Protein AF-A0A0P9D8R0-F1 (afdb_monomer_lite)

Radius of gyration: 23.1 Å; chains: 1; bounding box: 53×36×69 Å

Structure (mmCIF, N/CA/C/O backbone):
data_AF-A0A0P9D8R0-F1
#
_entry.id   AF-A0A0P9D8R0-F1
#
loop_
_atom_site.group_PDB
_atom_site.id
_atom_site.type_symbol
_atom_site.label_atom_id
_atom_site.label_alt_id
_atom_site.label_comp_id
_atom_site.label_asym_id
_atom_site.label_entity_id
_atom_site.label_seq_id
_atom_site.pdbx_PDB_ins_code
_atom_site.Cartn_x
_atom_site.Cartn_y
_atom_site.Cartn_z
_atom_site.occupancy
_atom_site.B_iso_or_equiv
_atom_site.auth_seq_id
_atom_site.auth_comp_id
_atom_site.auth_asym_id
_atom_site.auth_atom_id
_atom_site.pdbx_PDB_model_num
ATOM 1 N N . MET A 1 1 ? 21.277 -17.606 -34.662 1.00 85.81 1 MET A N 1
ATOM 2 C CA . MET A 1 1 ? 21.005 -16.362 -33.917 1.00 85.81 1 MET A CA 1
ATOM 3 C C . MET A 1 1 ? 20.468 -16.759 -32.558 1.00 85.81 1 MET A C 1
ATOM 5 O O . MET A 1 1 ? 19.688 -17.703 -32.499 1.00 85.81 1 MET A O 1
ATOM 9 N N . PHE A 1 2 ? 20.898 -16.094 -31.496 1.00 91.69 2 PHE A N 1
ATOM 10 C CA . PHE A 1 2 ? 20.316 -16.257 -30.164 1.00 91.69 2 PHE A CA 1
ATOM 11 C C . PHE A 1 2 ? 20.206 -14.892 -29.485 1.00 91.69 2 PHE A C 1
ATOM 13 O O . PHE A 1 2 ? 20.829 -13.930 -29.929 1.00 91.69 2 PHE A O 1
ATOM 20 N N . THR A 1 3 ? 19.417 -14.801 -28.418 1.00 94.88 3 THR A N 1
ATOM 21 C CA . THR A 1 3 ? 19.195 -13.548 -27.693 1.00 94.88 3 THR A CA 1
ATOM 22 C C . THR A 1 3 ? 19.593 -13.720 -26.236 1.00 94.88 3 THR A C 1
ATOM 24 O O . THR A 1 3 ? 19.081 -14.603 -25.552 1.00 94.88 3 THR A O 1
ATOM 27 N N . GLY A 1 4 ? 20.497 -12.871 -25.756 1.00 95.62 4 GLY A N 1
ATOM 28 C CA . GLY A 1 4 ? 20.753 -12.704 -24.332 1.00 95.62 4 GLY A CA 1
ATOM 29 C C . GLY A 1 4 ? 19.658 -11.844 -23.708 1.00 95.62 4 GLY A C 1
ATOM 30 O O . GLY A 1 4 ? 19.311 -10.797 -24.257 1.00 95.62 4 GLY A O 1
ATOM 31 N N . VAL A 1 5 ? 19.122 -12.276 -22.567 1.00 97.19 5 VAL A N 1
ATOM 32 C CA . VAL A 1 5 ? 18.144 -11.514 -21.784 1.00 97.19 5 VAL A CA 1
ATOM 33 C C . VAL A 1 5 ? 18.762 -11.178 -20.437 1.00 97.19 5 VAL A C 1
ATOM 35 O O . VAL A 1 5 ? 19.200 -12.071 -19.715 1.00 97.19 5 VAL A O 1
ATOM 38 N N . THR A 1 6 ? 18.789 -9.894 -20.094 1.00 97.50 6 THR A N 1
ATOM 39 C CA . THR A 1 6 ? 19.232 -9.422 -18.777 1.00 97.50 6 THR A CA 1
ATOM 40 C C . THR A 1 6 ? 18.077 -8.734 -18.072 1.00 97.50 6 THR A C 1
ATOM 42 O O . THR A 1 6 ? 17.461 -7.824 -18.626 1.00 97.50 6 THR A O 1
ATOM 45 N N . VAL A 1 7 ? 17.810 -9.148 -16.835 1.00 96.00 7 VAL A N 1
ATOM 46 C CA . VAL A 1 7 ? 16.805 -8.538 -15.961 1.00 96.00 7 VAL A CA 1
ATOM 47 C C . VAL A 1 7 ? 17.521 -7.856 -14.800 1.00 96.00 7 VAL A C 1
ATOM 49 O O . VAL A 1 7 ? 18.305 -8.487 -14.094 1.00 96.00 7 VAL A O 1
ATOM 52 N N . ARG A 1 8 ? 17.252 -6.566 -14.612 1.00 92.62 8 ARG A N 1
ATOM 53 C CA . ARG A 1 8 ? 17.638 -5.766 -13.441 1.00 92.62 8 ARG A CA 1
ATOM 54 C C . ARG A 1 8 ? 16.377 -5.220 -12.769 1.00 92.62 8 ARG A C 1
ATOM 56 O O . ARG A 1 8 ? 15.284 -5.352 -13.316 1.00 92.62 8 ARG A O 1
ATOM 63 N N . ASP A 1 9 ? 16.530 -4.565 -11.621 1.00 85.50 9 ASP A N 1
ATOM 64 C CA . ASP A 1 9 ? 15.403 -4.018 -10.845 1.00 85.50 9 ASP A CA 1
ATOM 65 C C . ASP A 1 9 ? 14.491 -3.085 -11.660 1.00 85.50 9 ASP A C 1
ATOM 67 O O . ASP A 1 9 ? 13.267 -3.094 -11.491 1.00 85.50 9 ASP A O 1
ATOM 71 N N . ASP A 1 10 ? 15.076 -2.291 -12.561 1.00 89.94 10 ASP A N 1
ATOM 72 C CA . ASP A 1 10 ? 14.362 -1.306 -13.370 1.00 89.94 10 ASP A CA 1
ATOM 73 C C . ASP A 1 10 ? 14.520 -1.497 -14.882 1.00 89.94 10 ASP A C 1
ATOM 75 O O . ASP A 1 10 ? 13.930 -0.730 -15.632 1.00 89.94 10 ASP A O 1
ATOM 79 N N . THR A 1 11 ? 15.285 -2.483 -15.357 1.00 94.69 11 THR A N 1
ATOM 80 C CA . THR A 1 11 ? 15.613 -2.594 -16.785 1.00 94.69 11 THR A CA 1
ATOM 81 C C . THR A 1 11 ? 15.544 -4.038 -17.269 1.00 94.69 11 THR A C 1
ATOM 83 O O . THR A 1 11 ? 16.114 -4.939 -16.656 1.00 94.69 11 THR A O 1
ATOM 86 N N . LEU A 1 12 ? 14.872 -4.242 -18.401 1.00 96.75 12 LEU A N 1
ATOM 87 C CA . LEU A 1 12 ? 14.878 -5.481 -19.173 1.00 96.75 12 LEU A CA 1
ATOM 88 C C . LEU A 1 12 ? 15.620 -5.225 -20.485 1.00 96.75 12 LEU A C 1
ATOM 90 O O . LEU A 1 12 ? 15.176 -4.400 -21.282 1.00 96.75 12 LEU A O 1
ATOM 94 N N . SER A 1 13 ? 16.726 -5.928 -20.708 1.00 97.38 13 SER A N 1
ATOM 95 C CA . SER A 1 13 ? 17.566 -5.765 -21.897 1.00 97.38 13 SER A CA 1
ATOM 96 C C . SER A 1 13 ? 17.613 -7.043 -22.726 1.00 97.38 13 SER A C 1
ATOM 98 O O . SER A 1 13 ? 17.716 -8.142 -22.179 1.00 97.38 13 SER A O 1
ATOM 100 N N . PHE A 1 14 ? 17.591 -6.874 -24.044 1.00 97.56 14 PHE A N 1
ATOM 101 C CA . PHE A 1 14 ? 17.731 -7.916 -25.051 1.00 97.56 14 PHE A CA 1
ATOM 102 C C . PHE A 1 14 ? 18.950 -7.604 -25.912 1.00 97.56 14 PHE A C 1
ATOM 104 O O . PHE A 1 14 ? 19.071 -6.498 -26.431 1.00 97.56 14 PHE A O 1
ATOM 111 N N . GLN A 1 15 ? 19.836 -8.577 -26.078 1.00 97.25 15 GLN A N 1
ATOM 112 C CA . GLN A 1 15 ? 20.987 -8.493 -26.974 1.00 97.25 15 GLN A CA 1
ATOM 113 C C . GLN A 1 15 ? 20.891 -9.638 -27.977 1.00 97.25 15 GLN A C 1
ATOM 115 O O . GLN A 1 15 ? 20.945 -10.801 -27.583 1.00 97.25 15 GLN A O 1
ATOM 120 N N . ALA A 1 16 ? 20.685 -9.335 -29.256 1.00 96.06 16 ALA A N 1
ATOM 121 C CA . ALA A 1 16 ? 20.614 -10.328 -30.320 1.00 96.06 16 ALA A CA 1
ATOM 122 C C . ALA A 1 16 ? 22.016 -10.595 -30.869 1.00 96.06 16 ALA A C 1
ATOM 124 O O . ALA A 1 16 ? 22.722 -9.666 -31.249 1.00 96.06 16 ALA A O 1
ATOM 125 N N . TYR A 1 17 ? 22.404 -11.863 -30.944 1.00 95.38 17 TYR A N 1
ATOM 126 C CA . TYR A 1 17 ? 23.704 -12.303 -31.432 1.00 95.38 17 TYR A CA 1
ATOM 127 C C . TYR A 1 17 ? 23.548 -13.151 -32.687 1.00 95.38 17 TYR A C 1
ATOM 129 O O . TYR A 1 17 ? 22.686 -14.037 -32.764 1.00 95.38 17 TYR A O 1
ATOM 137 N N . THR A 1 18 ? 24.422 -12.927 -33.661 1.00 92.94 18 THR A N 1
ATOM 138 C CA . THR A 1 18 ? 24.552 -13.793 -34.837 1.00 92.94 18 THR A CA 1
ATOM 139 C C . THR A 1 18 ? 25.845 -14.588 -34.752 1.00 92.94 18 THR A C 1
ATOM 141 O O . THR A 1 18 ? 26.819 -14.147 -34.150 1.00 92.94 18 THR A O 1
ATOM 144 N N . THR A 1 19 ? 25.838 -15.789 -35.327 1.00 87.81 19 THR A N 1
ATOM 145 C CA . THR A 1 19 ? 27.033 -16.628 -35.420 1.00 87.81 19 THR A CA 1
ATOM 146 C C . THR A 1 19 ? 27.408 -16.717 -36.887 1.00 87.81 19 THR A C 1
ATOM 148 O O . THR A 1 19 ? 26.581 -17.105 -37.715 1.00 87.81 19 THR A O 1
ATOM 151 N N . THR A 1 20 ? 28.631 -16.322 -37.218 1.00 80.19 20 THR A N 1
ATOM 152 C CA . THR A 1 20 ? 29.147 -16.425 -38.583 1.00 80.19 20 THR A CA 1
ATOM 153 C C . THR A 1 20 ? 29.429 -17.887 -38.931 1.00 80.19 20 THR A C 1
ATOM 155 O O . THR A 1 20 ? 29.615 -18.734 -38.057 1.00 80.19 20 THR A O 1
ATOM 158 N N . LYS A 1 21 ? 29.521 -18.202 -40.230 1.00 77.69 21 LYS A N 1
ATOM 159 C CA . LYS A 1 21 ? 29.873 -19.551 -40.716 1.00 77.69 21 LYS A CA 1
ATOM 160 C C . LYS A 1 21 ? 31.223 -20.056 -40.164 1.00 77.69 21 LYS A C 1
ATOM 162 O O . LYS A 1 21 ? 31.424 -21.261 -40.092 1.00 77.69 21 LYS A O 1
ATOM 167 N N . GLY A 1 22 ? 32.119 -19.147 -39.764 1.00 79.88 22 GLY A N 1
ATOM 168 C CA . GLY A 1 22 ? 33.411 -19.445 -39.133 1.00 79.88 22 GLY A CA 1
ATOM 169 C C . GLY A 1 22 ? 33.367 -19.629 -37.610 1.00 79.88 22 GLY A C 1
ATOM 170 O O . GLY A 1 22 ? 34.417 -19.795 -37.001 1.00 79.88 22 GLY A O 1
ATOM 171 N N . GLY A 1 23 ? 32.184 -19.584 -36.985 1.00 81.31 23 GLY A N 1
ATOM 172 C CA . GLY A 1 23 ? 31.998 -19.833 -35.550 1.00 81.31 23 GLY A CA 1
ATOM 173 C C . GLY A 1 23 ? 32.126 -18.605 -34.641 1.00 81.31 23 GLY A C 1
ATOM 174 O O . GLY A 1 23 ? 31.848 -18.719 -33.449 1.00 81.31 23 GLY A O 1
ATOM 175 N N . SER A 1 24 ? 32.485 -17.428 -35.172 1.00 84.56 24 SER A N 1
ATOM 176 C CA . SER A 1 24 ? 32.484 -16.184 -34.384 1.00 84.56 24 SER A CA 1
ATOM 177 C C . SER A 1 24 ? 31.054 -15.793 -34.024 1.00 84.56 24 SER A C 1
ATOM 179 O O . SER A 1 24 ? 30.173 -15.824 -34.885 1.00 84.56 24 SER A O 1
ATOM 181 N N . THR A 1 25 ? 30.833 -15.423 -32.765 1.00 90.19 25 THR A N 1
ATOM 182 C CA . THR A 1 25 ? 29.555 -14.900 -32.279 1.00 90.19 25 THR A CA 1
ATOM 183 C C . THR A 1 25 ? 29.688 -13.410 -32.016 1.00 90.19 25 THR A C 1
ATOM 185 O O . THR A 1 25 ? 30.509 -12.998 -31.200 1.00 90.19 25 THR A O 1
ATOM 188 N N . GLU A 1 26 ? 28.856 -12.612 -32.678 1.00 91.94 26 GLU A N 1
ATOM 189 C CA . GLU A 1 26 ? 28.910 -11.151 -32.634 1.00 91.94 26 GLU A CA 1
ATOM 190 C C . GLU A 1 26 ? 27.552 -10.573 -32.241 1.00 91.94 26 GLU A C 1
ATOM 192 O O . GLU A 1 26 ? 26.496 -11.111 -32.599 1.00 91.94 26 GLU A O 1
ATOM 197 N N . LEU A 1 27 ? 27.583 -9.476 -31.480 1.00 94.19 27 LEU A N 1
ATOM 198 C CA . LEU A 1 27 ? 26.388 -8.704 -31.157 1.00 94.19 27 LEU A CA 1
ATOM 199 C C . LEU A 1 27 ? 25.870 -8.052 -32.441 1.00 94.19 27 LEU A C 1
ATOM 201 O O . LEU A 1 27 ? 26.592 -7.312 -33.099 1.00 94.19 27 LEU A O 1
ATOM 205 N N . TYR A 1 28 ? 24.618 -8.331 -32.771 1.00 94.12 28 TYR A N 1
ATOM 206 C CA . TYR A 1 28 ? 23.944 -7.810 -33.952 1.00 94.12 28 TYR A CA 1
ATOM 207 C C . TYR A 1 28 ? 23.072 -6.596 -33.620 1.00 94.12 28 TYR A C 1
ATOM 209 O O . TYR A 1 28 ? 23.128 -5.593 -34.321 1.00 94.12 28 TYR A O 1
ATOM 217 N N . ASP A 1 29 ? 22.285 -6.680 -32.547 1.00 96.50 29 ASP A N 1
ATOM 218 C CA . ASP A 1 29 ? 21.373 -5.613 -32.130 1.00 96.50 29 ASP A CA 1
ATOM 219 C C . ASP A 1 29 ? 21.147 -5.654 -30.613 1.00 96.50 29 ASP A C 1
ATOM 221 O O . ASP A 1 29 ? 21.342 -6.693 -29.969 1.00 96.50 29 ASP A O 1
ATOM 225 N N . ALA A 1 30 ? 20.731 -4.532 -30.032 1.00 96.62 30 ALA A N 1
ATOM 226 C CA . ALA A 1 30 ? 20.397 -4.432 -28.623 1.00 96.62 30 ALA A CA 1
ATOM 227 C C . ALA A 1 30 ? 19.204 -3.502 -28.382 1.00 96.62 30 ALA A C 1
ATOM 229 O O . ALA A 1 30 ? 19.141 -2.380 -28.878 1.00 96.62 30 ALA A O 1
ATOM 230 N N . TYR A 1 31 ? 18.290 -3.947 -27.525 1.00 97.25 31 TYR A N 1
ATOM 231 C CA . TYR A 1 31 ? 17.122 -3.185 -27.102 1.00 97.25 31 TYR A CA 1
ATOM 232 C C . TYR A 1 31 ? 16.966 -3.250 -25.584 1.00 97.25 31 TYR A C 1
ATOM 234 O O . TYR A 1 31 ? 17.341 -4.236 -24.951 1.00 97.25 31 TYR A O 1
ATOM 242 N N . SER A 1 32 ? 16.428 -2.198 -24.970 1.00 96.69 32 SER A N 1
ATOM 243 C CA . SER A 1 32 ? 16.167 -2.169 -23.528 1.00 96.69 32 SER A CA 1
ATOM 244 C C . SER A 1 32 ? 14.877 -1.426 -23.202 1.00 96.69 32 SER A C 1
ATOM 246 O O . SER A 1 32 ? 14.582 -0.389 -23.792 1.00 96.69 32 SER A O 1
ATOM 248 N N . ILE A 1 33 ? 14.142 -1.933 -22.214 1.00 96.25 33 ILE A N 1
ATOM 249 C CA . ILE A 1 33 ? 12.971 -1.287 -21.618 1.00 96.25 33 ILE A CA 1
ATOM 250 C C . ILE A 1 33 ? 13.331 -0.902 -20.190 1.00 96.25 33 ILE A C 1
ATOM 252 O O . ILE A 1 33 ? 13.731 -1.764 -19.407 1.00 96.25 33 ILE A O 1
ATOM 256 N N . LYS A 1 34 ? 13.139 0.373 -19.839 1.00 92.88 34 LYS A N 1
ATOM 257 C CA . LYS A 1 34 ? 13.324 0.876 -18.477 1.00 92.88 34 LYS A CA 1
ATOM 258 C C . LYS A 1 34 ? 11.980 1.152 -17.808 1.00 92.88 34 LYS A C 1
ATOM 260 O O . LYS A 1 34 ? 11.134 1.862 -18.346 1.00 92.88 34 LYS A O 1
ATOM 265 N N . LYS A 1 35 ? 11.791 0.620 -16.607 1.00 89.12 35 LYS A N 1
ATOM 266 C CA . LYS A 1 35 ? 10.666 0.902 -15.725 1.00 89.12 35 LYS A CA 1
ATOM 267 C C . LYS A 1 35 ? 10.822 2.306 -15.148 1.00 89.12 35 LYS A C 1
ATOM 269 O O . LYS A 1 35 ? 11.773 2.592 -14.431 1.00 89.12 35 LYS A O 1
ATOM 274 N N . THR A 1 36 ? 9.858 3.171 -15.440 1.00 88.00 36 THR A N 1
ATOM 275 C CA . THR A 1 36 ? 9.844 4.570 -14.980 1.00 88.00 36 THR A CA 1
ATOM 276 C C . THR A 1 36 ? 8.866 4.821 -13.833 1.00 88.00 36 THR A C 1
ATOM 278 O O . THR A 1 36 ? 8.901 5.880 -13.215 1.00 88.00 36 THR A O 1
ATOM 281 N N . ALA A 1 37 ? 7.999 3.852 -13.520 1.00 87.69 37 ALA A N 1
ATOM 282 C CA . ALA A 1 37 ? 7.044 3.971 -12.425 1.00 87.69 37 ALA A CA 1
ATOM 283 C C . ALA A 1 37 ? 7.765 4.025 -11.069 1.00 87.69 37 ALA A C 1
ATOM 285 O O . ALA A 1 37 ? 8.517 3.110 -10.722 1.00 87.69 37 ALA A O 1
ATOM 286 N N . ALA A 1 38 ? 7.486 5.068 -10.289 1.00 89.88 38 ALA A N 1
ATOM 287 C CA . ALA A 1 38 ? 8.008 5.238 -8.940 1.00 89.88 38 ALA A CA 1
ATOM 288 C C . ALA A 1 38 ? 7.071 4.615 -7.893 1.00 89.88 38 ALA A C 1
ATOM 290 O O . ALA A 1 38 ? 5.847 4.636 -8.025 1.00 89.88 38 ALA A O 1
ATOM 291 N N . LYS A 1 39 ? 7.656 4.058 -6.829 1.00 92.00 39 LYS A N 1
ATOM 292 C CA . LYS A 1 39 ? 6.907 3.546 -5.674 1.00 92.00 39 LYS A CA 1
ATOM 293 C C . LYS A 1 39 ? 6.218 4.721 -4.958 1.00 92.00 39 LYS A C 1
ATOM 295 O O . LYS A 1 39 ? 6.868 5.751 -4.782 1.00 92.00 39 LYS A O 1
ATOM 300 N N . PRO A 1 40 ? 4.954 4.594 -4.512 1.00 96.94 40 PRO A N 1
ATOM 301 C CA . PRO A 1 40 ? 4.337 5.633 -3.696 1.00 96.94 40 PRO A CA 1
ATOM 302 C C . PRO A 1 40 ? 5.015 5.710 -2.325 1.00 96.94 40 PRO A C 1
ATOM 304 O O . PRO A 1 40 ? 5.517 4.708 -1.800 1.00 96.94 40 PRO A O 1
ATOM 307 N N . ASN A 1 41 ? 4.992 6.897 -1.725 1.00 98.19 41 ASN A N 1
ATOM 308 C CA . ASN A 1 41 ? 5.416 7.077 -0.343 1.00 98.19 41 ASN A CA 1
ATOM 309 C C . ASN A 1 41 ? 4.433 6.395 0.618 1.00 98.19 41 ASN A C 1
ATOM 311 O O . ASN A 1 41 ? 3.287 6.096 0.275 1.00 98.19 41 ASN A O 1
ATOM 315 N N . LYS A 1 42 ? 4.912 6.090 1.825 1.00 98.62 42 LYS A N 1
ATOM 316 C CA . LYS A 1 42 ? 4.106 5.435 2.861 1.00 98.62 42 LYS A CA 1
ATOM 317 C C . LYS A 1 42 ? 2.997 6.361 3.362 1.00 98.62 42 LYS A C 1
ATOM 319 O O . LYS A 1 42 ? 3.145 7.576 3.315 1.00 98.62 42 LYS A O 1
ATOM 324 N N . VAL A 1 43 ? 1.905 5.778 3.854 1.00 98.62 43 VAL A N 1
ATOM 325 C CA . VAL A 1 43 ? 0.827 6.552 4.486 1.00 98.62 43 VAL A CA 1
ATOM 326 C C . VAL A 1 43 ? 1.332 7.282 5.731 1.00 98.62 43 VAL A C 1
ATOM 328 O O . VAL A 1 43 ? 2.311 6.873 6.355 1.00 98.62 43 VAL A O 1
ATOM 331 N N . GLU A 1 44 ? 0.649 8.346 6.117 1.00 98.56 44 GLU A N 1
ATOM 332 C CA . GLU A 1 44 ? 1.004 9.144 7.289 1.00 98.56 44 GLU A CA 1
ATOM 333 C C . GLU A 1 44 ? -0.028 8.941 8.404 1.00 98.56 44 GLU A C 1
ATOM 335 O O . GLU A 1 44 ? -1.164 8.542 8.146 1.00 98.56 44 GLU A O 1
ATOM 340 N N . ASN A 1 45 ? 0.366 9.185 9.657 1.00 98.25 45 ASN A N 1
ATOM 341 C CA . ASN A 1 45 ? -0.524 9.177 10.828 1.00 98.25 45 ASN A CA 1
ATOM 342 C C . ASN A 1 45 ? -1.441 7.943 10.949 1.00 98.25 45 ASN A C 1
ATOM 344 O O . ASN A 1 45 ? -2.588 8.058 11.383 1.00 98.25 45 ASN A O 1
ATOM 348 N N . ALA A 1 46 ? -0.948 6.766 10.558 1.00 98.56 46 ALA A N 1
ATOM 349 C CA . ALA A 1 46 ? -1.715 5.533 10.650 1.00 98.56 46 ALA A CA 1
ATOM 350 C C . ALA A 1 46 ? -1.992 5.175 12.118 1.00 98.56 46 ALA A C 1
ATOM 352 O O . ALA A 1 46 ? -1.077 5.150 12.942 1.00 98.56 46 ALA A O 1
ATOM 353 N N . LYS A 1 47 ? -3.254 4.897 12.446 1.00 98.00 47 LYS A N 1
ATOM 354 C CA . LYS A 1 47 ? -3.715 4.538 13.794 1.00 98.00 47 LYS A CA 1
ATOM 355 C C . LYS A 1 47 ? -4.805 3.479 13.716 1.00 98.00 47 LYS A C 1
ATOM 357 O O . LYS A 1 47 ? -5.558 3.445 12.743 1.00 98.00 47 LYS A O 1
ATOM 362 N N . ALA A 1 48 ? -4.896 2.659 14.756 1.00 96.69 48 ALA A N 1
ATOM 363 C CA . ALA A 1 48 ? -5.998 1.738 14.988 1.00 96.69 48 ALA A CA 1
ATOM 364 C C . ALA A 1 48 ? -6.630 2.059 16.347 1.00 96.69 48 ALA A C 1
ATOM 366 O O . ALA A 1 48 ? -5.921 2.202 17.341 1.00 96.69 48 ALA A O 1
ATOM 367 N N . THR A 1 49 ? -7.952 2.196 16.396 1.00 94.62 49 THR A N 1
ATOM 368 C CA . THR A 1 49 ? -8.694 2.482 17.630 1.00 94.62 49 THR A CA 1
ATOM 369 C C . THR A 1 49 ? -9.917 1.585 17.750 1.00 94.62 49 THR A C 1
ATOM 371 O O . THR A 1 49 ? -10.539 1.241 16.747 1.00 94.62 49 THR A O 1
ATOM 374 N N . LEU A 1 50 ? -10.283 1.213 18.976 1.00 91.56 50 LEU A N 1
ATOM 375 C CA . LEU A 1 50 ? -11.543 0.521 19.234 1.00 91.56 50 LEU A CA 1
ATOM 376 C C . LEU A 1 50 ? -12.699 1.532 19.211 1.00 91.56 50 LEU A C 1
ATOM 378 O O . LEU A 1 50 ? -12.602 2.611 19.797 1.00 91.56 50 LEU A O 1
ATOM 382 N N . THR A 1 51 ? -13.787 1.202 18.525 1.00 90.94 51 THR A N 1
ATOM 383 C CA . THR A 1 51 ? -15.028 1.983 18.542 1.00 90.94 51 THR A CA 1
ATOM 384 C C . THR A 1 51 ? -15.935 1.532 19.686 1.00 90.94 51 THR A C 1
ATOM 386 O O . THR A 1 51 ? -15.802 0.419 20.194 1.00 90.94 51 THR A O 1
ATOM 389 N N . ALA A 1 52 ? -16.908 2.369 20.058 1.00 87.69 52 ALA A N 1
ATOM 390 C CA . ALA A 1 52 ? -17.907 2.026 21.076 1.00 87.69 52 ALA A CA 1
ATOM 391 C C . ALA A 1 52 ? -18.695 0.741 20.740 1.00 87.69 52 ALA A C 1
ATOM 393 O O . ALA A 1 52 ? -19.099 0.011 21.639 1.00 87.69 52 ALA A O 1
ATOM 394 N N . ASP A 1 53 ? -18.842 0.422 19.451 1.00 86.44 53 ASP A N 1
ATOM 395 C CA . ASP A 1 53 ? -19.535 -0.776 18.964 1.00 86.44 53 ASP A CA 1
ATOM 396 C C . ASP A 1 53 ? -18.648 -2.039 18.936 1.00 86.44 53 ASP A C 1
ATOM 398 O O . ASP A 1 53 ? -19.059 -3.076 18.402 1.00 86.44 53 ASP A O 1
ATOM 402 N N . GLY A 1 54 ? -17.419 -1.965 19.465 1.00 87.06 54 GLY A N 1
ATOM 403 C CA . GLY A 1 54 ? -16.465 -3.079 19.504 1.00 87.06 54 GLY A CA 1
ATOM 404 C C . GLY A 1 54 ? -15.817 -3.393 18.151 1.00 87.06 54 GLY A C 1
ATOM 405 O O . GLY A 1 54 ? -15.470 -4.540 17.874 1.00 87.06 54 GLY A O 1
ATOM 406 N N . GLN A 1 55 ? -15.698 -2.404 17.265 1.00 91.94 55 GLN A N 1
ATOM 407 C CA . GLN A 1 55 ? -15.015 -2.543 15.974 1.00 91.94 55 GLN A CA 1
ATOM 408 C C . GLN A 1 55 ? -13.633 -1.897 16.042 1.00 91.94 55 GLN A C 1
ATOM 410 O O . GLN A 1 55 ? -13.423 -0.975 16.825 1.00 91.94 55 GLN A O 1
ATOM 415 N N . VAL A 1 56 ? -12.698 -2.321 15.190 1.00 94.44 56 VAL A N 1
ATOM 416 C CA . VAL A 1 56 ? -11.404 -1.634 15.072 1.00 94.44 56 VAL A CA 1
ATOM 417 C C . VAL A 1 56 ? -11.465 -0.664 13.900 1.00 94.44 56 VAL A C 1
ATOM 419 O O . VAL A 1 56 ? -11.617 -1.071 12.747 1.00 94.44 56 VAL A O 1
ATOM 422 N N . LYS A 1 57 ? -11.351 0.632 14.181 1.00 96.25 57 LYS A N 1
ATOM 423 C CA . LYS A 1 57 ? -11.279 1.692 13.180 1.00 96.25 57 LYS A CA 1
ATOM 424 C C . LYS A 1 57 ? -9.824 2.011 12.871 1.00 96.25 57 LYS A C 1
ATOM 426 O O . LYS A 1 57 ? -9.067 2.436 13.738 1.00 96.25 57 LYS A O 1
ATOM 431 N N . LEU A 1 58 ? -9.458 1.847 11.609 1.00 98.31 58 LEU A N 1
ATOM 432 C CA . LEU A 1 58 ? -8.189 2.294 11.059 1.00 98.31 58 LEU A CA 1
ATOM 433 C C . LEU A 1 58 ? -8.355 3.699 10.496 1.00 98.31 58 LEU A C 1
ATOM 435 O O . LEU A 1 58 ? -9.342 3.973 9.813 1.00 98.31 58 LEU A O 1
ATOM 439 N N . THR A 1 59 ? -7.384 4.568 10.746 1.00 98.62 59 THR A N 1
ATOM 440 C CA . THR A 1 59 ? -7.305 5.908 10.148 1.00 98.62 59 THR A CA 1
ATOM 441 C C . THR A 1 59 ? -5.893 6.181 9.668 1.00 98.62 59 THR A C 1
ATOM 443 O O . THR A 1 59 ? -4.951 5.808 10.361 1.00 98.62 59 THR A O 1
ATOM 446 N N . TRP A 1 60 ? -5.738 6.833 8.519 1.00 98.81 60 TRP A N 1
ATOM 447 C CA . TRP A 1 60 ? -4.440 7.263 7.990 1.00 98.81 60 TRP A CA 1
ATOM 448 C C . TRP A 1 60 ? -4.610 8.454 7.045 1.00 98.81 60 TRP A C 1
ATOM 450 O O . TRP A 1 60 ? -5.706 8.729 6.553 1.00 98.81 60 TRP A O 1
ATOM 460 N N . ASN A 1 61 ? -3.510 9.141 6.762 1.00 98.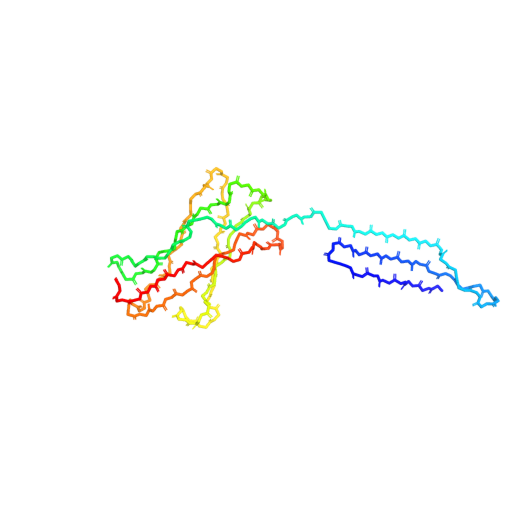56 61 ASN A N 1
ATOM 461 C CA . ASN A 1 61 ? -3.427 10.184 5.753 1.00 98.56 61 ASN A CA 1
ATOM 462 C C . ASN A 1 61 ? -2.721 9.671 4.492 1.00 98.56 61 ASN A C 1
ATOM 464 O O . ASN A 1 61 ? -1.836 8.809 4.554 1.00 98.56 61 ASN A O 1
ATOM 468 N N . ALA A 1 62 ? -3.119 10.206 3.338 1.00 97.94 62 ALA A N 1
ATOM 469 C CA . ALA A 1 62 ? -2.347 10.042 2.111 1.00 97.94 62 ALA A CA 1
ATOM 470 C C . ALA A 1 62 ? -0.940 10.644 2.288 1.00 97.94 62 ALA A C 1
ATOM 472 O O . ALA A 1 62 ? -0.804 11.617 3.029 1.00 97.94 62 ALA A O 1
ATOM 473 N N . PRO A 1 63 ? 0.092 10.104 1.615 1.00 97.00 63 PRO A N 1
ATOM 474 C CA . PRO A 1 63 ? 1.397 10.753 1.592 1.00 97.00 63 PRO A CA 1
ATOM 475 C C . PRO A 1 63 ? 1.291 12.152 0.972 1.00 97.00 63 PRO A C 1
ATOM 477 O O . PRO A 1 63 ? 0.650 12.315 -0.068 1.00 97.00 63 PRO A O 1
ATOM 480 N N . GLY A 1 64 ? 1.953 13.146 1.569 1.00 94.06 64 GLY A N 1
ATOM 481 C CA . GLY A 1 64 ? 1.947 14.520 1.041 1.00 94.06 64 GLY A CA 1
ATOM 482 C C . GLY A 1 64 ? 2.760 14.715 -0.248 1.00 94.06 64 GLY A C 1
ATOM 483 O O . GLY A 1 64 ? 2.607 15.720 -0.936 1.00 94.06 64 GLY A O 1
ATOM 484 N N . THR A 1 65 ? 3.640 13.767 -0.583 1.00 94.25 65 THR A N 1
ATOM 485 C CA . THR A 1 65 ? 4.527 13.807 -1.759 1.00 94.25 65 THR A CA 1
ATOM 486 C C . THR A 1 65 ? 4.748 12.408 -2.337 1.00 94.25 65 THR A C 1
ATOM 488 O O . THR A 1 65 ? 4.467 11.403 -1.681 1.00 94.25 65 THR A O 1
ATOM 491 N N . GLY A 1 66 ? 5.331 12.329 -3.536 1.00 92.69 66 GLY A N 1
ATOM 492 C CA . GLY A 1 66 ? 5.714 11.074 -4.186 1.00 92.69 66 GLY A CA 1
ATOM 493 C C . GLY A 1 66 ? 4.797 10.705 -5.350 1.00 92.69 66 GLY A C 1
ATOM 494 O O . GLY A 1 66 ? 4.085 11.551 -5.886 1.00 92.69 66 GLY A O 1
ATOM 495 N N . ALA A 1 67 ? 4.853 9.441 -5.774 1.00 94.62 67 ALA A N 1
ATOM 496 C CA . ALA A 1 67 ? 4.015 8.950 -6.8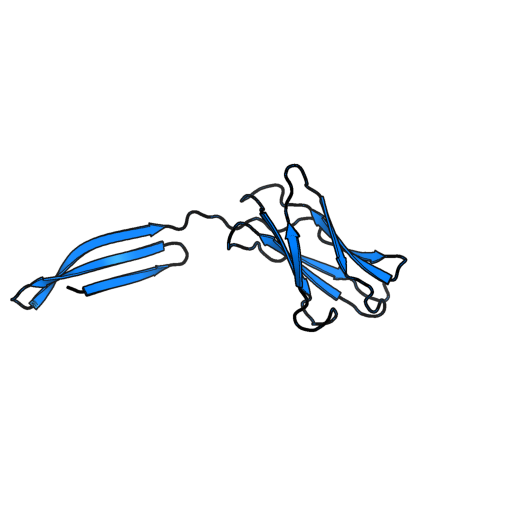66 1.00 94.62 67 ALA A CA 1
ATOM 497 C C . ALA A 1 67 ? 2.519 9.024 -6.516 1.00 94.62 67 ALA A C 1
ATOM 499 O O . ALA A 1 67 ? 2.139 8.828 -5.359 1.00 94.62 67 ALA A O 1
ATOM 500 N N . ALA A 1 68 ? 1.681 9.249 -7.533 1.00 93.88 68 ALA A N 1
ATOM 501 C CA . ALA A 1 68 ? 0.231 9.296 -7.383 1.00 93.88 68 ALA A CA 1
ATOM 502 C C . ALA A 1 68 ? -0.307 7.996 -6.766 1.00 93.88 68 ALA A C 1
ATOM 504 O O . ALA A 1 68 ? 0.048 6.892 -7.193 1.00 93.88 68 ALA A O 1
ATOM 505 N N . VAL A 1 69 ? -1.161 8.137 -5.754 1.00 96.81 69 VAL A N 1
ATOM 506 C CA . VAL A 1 69 ? -1.772 7.014 -5.043 1.00 96.81 69 VAL A CA 1
ATOM 507 C C . VAL A 1 69 ? -3.112 6.680 -5.689 1.00 96.81 69 VAL A C 1
ATOM 509 O O . VAL A 1 69 ? -3.980 7.530 -5.803 1.00 96.81 69 VAL A O 1
ATOM 512 N N . GLU A 1 70 ? -3.298 5.422 -6.072 1.00 96.94 70 GLU A N 1
ATOM 513 C CA . GLU A 1 70 ? -4.556 4.894 -6.625 1.00 96.94 70 GLU A CA 1
ATOM 514 C C . GLU A 1 70 ? -5.417 4.215 -5.546 1.00 96.94 70 GLU A C 1
ATOM 516 O O . GLU A 1 70 ? -6.619 3.985 -5.711 1.00 96.94 70 GLU A O 1
ATOM 521 N N . GLY A 1 71 ? -4.808 3.879 -4.409 1.00 98.06 71 GLY A N 1
ATOM 522 C CA . GLY A 1 71 ? -5.501 3.315 -3.262 1.00 98.06 71 GLY A CA 1
ATOM 523 C C . GLY A 1 71 ? -4.558 2.760 -2.207 1.00 98.06 71 GLY A C 1
ATOM 524 O O . GLY A 1 71 ? -3.357 3.027 -2.201 1.00 98.06 71 GLY A O 1
ATOM 525 N N . TYR A 1 72 ? -5.120 1.956 -1.314 1.00 98.69 72 TYR A N 1
ATOM 526 C CA . TYR A 1 72 ? -4.447 1.405 -0.150 1.00 98.69 72 TYR A CA 1
ATOM 527 C C . TYR A 1 72 ? -4.744 -0.084 -0.030 1.00 98.69 72 TYR A C 1
ATOM 529 O O . TYR A 1 72 ? -5.887 -0.515 -0.202 1.00 98.69 72 TYR A O 1
ATOM 537 N N . ARG A 1 73 ? -3.712 -0.868 0.279 1.00 98.50 73 ARG A N 1
ATOM 538 C CA . ARG A 1 73 ? -3.832 -2.265 0.705 1.00 98.50 73 ARG A CA 1
ATOM 539 C C . ARG A 1 73 ? -3.624 -2.336 2.206 1.00 98.50 73 ARG A C 1
ATOM 541 O O . ARG A 1 73 ? -2.681 -1.741 2.725 1.00 98.50 73 ARG A O 1
ATOM 548 N N . ILE A 1 74 ? -4.493 -3.088 2.863 1.00 98.62 74 ILE A N 1
ATOM 549 C CA . ILE A 1 74 ? -4.464 -3.318 4.300 1.00 98.62 74 ILE A CA 1
ATOM 550 C C . ILE A 1 74 ? -4.443 -4.825 4.526 1.00 98.62 74 ILE A C 1
ATOM 552 O O . ILE A 1 74 ? -5.212 -5.538 3.884 1.00 98.62 74 ILE A O 1
ATOM 556 N N . TYR A 1 75 ? -3.585 -5.307 5.414 1.00 98.06 75 TYR A N 1
ATOM 557 C CA . TYR A 1 75 ? -3.600 -6.694 5.876 1.00 98.06 75 TYR A CA 1
ATOM 558 C C . TYR A 1 75 ? -3.286 -6.754 7.368 1.00 98.06 75 TYR A C 1
ATOM 560 O O . TYR A 1 75 ? -2.672 -5.833 7.906 1.00 98.06 75 TYR A O 1
ATOM 568 N N . GLU A 1 76 ? -3.730 -7.811 8.038 1.00 96.69 76 GLU A N 1
ATOM 569 C CA . GLU A 1 76 ? -3.389 -8.066 9.441 1.00 96.69 76 GLU A CA 1
ATOM 570 C C . GLU A 1 76 ? -2.185 -9.020 9.500 1.00 96.69 76 GLU A C 1
ATOM 572 O O . GLU A 1 76 ? -2.072 -9.920 8.671 1.00 96.69 76 GLU A O 1
ATOM 577 N N . GLN A 1 77 ? -1.227 -8.755 10.390 1.00 95.56 77 GLN A N 1
ATOM 578 C CA . GLN A 1 77 ? 0.078 -9.428 10.378 1.00 95.56 77 GLN A CA 1
ATOM 579 C C . GLN A 1 77 ? 0.094 -10.778 11.117 1.00 95.56 77 GLN A C 1
ATOM 581 O O .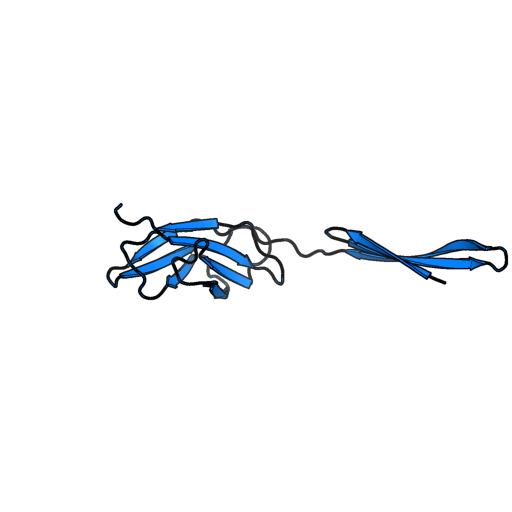 GLN A 1 77 ? 0.961 -11.600 10.831 1.00 95.56 77 GLN A O 1
ATOM 586 N N . ASN A 1 78 ? -0.823 -10.995 12.060 1.00 93.50 78 ASN A N 1
ATOM 587 C CA . ASN A 1 78 ? -0.766 -12.079 13.046 1.00 93.50 78 ASN A CA 1
ATOM 588 C C . ASN A 1 78 ? -1.989 -13.014 12.982 1.00 93.50 78 ASN A C 1
ATOM 590 O O . ASN A 1 78 ? -2.255 -13.738 13.939 1.00 93.50 78 ASN A O 1
ATOM 594 N N . ASP A 1 79 ? -2.769 -12.942 11.902 1.00 92.75 79 ASP A N 1
ATOM 595 C CA . ASP A 1 79 ? -4.061 -13.609 11.717 1.00 92.75 79 ASP A CA 1
ATOM 596 C C . ASP A 1 79 ? -5.092 -13.347 12.838 1.00 92.75 79 ASP A C 1
ATOM 598 O O . ASP A 1 79 ? -6.109 -14.038 12.939 1.00 92.75 79 ASP A O 1
ATOM 602 N N . ALA A 1 80 ? -4.903 -12.298 13.645 1.00 92.50 80 ALA A N 1
ATOM 603 C CA . ALA A 1 80 ? -5.813 -11.931 14.731 1.00 92.50 80 ALA A CA 1
ATOM 604 C C . ALA A 1 80 ? -7.186 -11.503 14.182 1.00 92.50 80 ALA A C 1
ATOM 606 O O . ALA A 1 80 ? -8.228 -11.736 14.798 1.00 92.50 80 ALA A O 1
ATOM 607 N N . ALA A 1 81 ? -7.212 -10.905 12.985 1.00 92.69 81 ALA A N 1
ATOM 608 C CA . ALA A 1 81 ? -8.447 -10.600 12.259 1.00 92.69 81 ALA A CA 1
ATOM 609 C C . ALA A 1 81 ? -9.000 -11.799 11.454 1.00 92.69 81 ALA A C 1
ATOM 611 O O . ALA A 1 81 ? -10.039 -11.667 10.795 1.00 92.69 81 ALA A O 1
ATOM 612 N N . GLY A 1 82 ? -8.358 -12.962 11.544 1.00 92.25 82 GLY A N 1
ATOM 613 C CA . GLY A 1 82 ? -8.609 -14.158 10.749 1.00 92.25 82 GLY A CA 1
ATOM 614 C C . GLY A 1 82 ? -7.496 -14.411 9.724 1.00 92.25 82 GLY A C 1
ATOM 615 O O . GLY A 1 82 ? -6.804 -13.470 9.325 1.00 92.25 82 GLY A O 1
ATOM 616 N N . PRO A 1 83 ? -7.348 -15.667 9.267 1.00 93.12 83 PRO A N 1
ATOM 617 C CA . PRO A 1 83 ? -6.279 -16.062 8.361 1.00 93.12 83 PRO A CA 1
ATOM 618 C C . PRO A 1 83 ? -6.347 -15.299 7.037 1.00 93.12 83 PRO A C 1
ATOM 620 O O . PRO A 1 83 ? -7.404 -15.245 6.402 1.00 93.12 83 PRO A O 1
ATOM 623 N N . ASN A 1 84 ? -5.211 -14.748 6.599 1.00 92.81 84 ASN A N 1
ATOM 624 C CA . ASN A 1 84 ? -5.076 -14.004 5.335 1.00 92.81 84 ASN A CA 1
ATOM 625 C C . ASN A 1 84 ? -6.031 -12.800 5.198 1.00 92.81 84 ASN A C 1
ATOM 627 O O . ASN A 1 84 ? -6.385 -12.402 4.080 1.00 92.81 84 ASN A O 1
ATOM 631 N N . TRP A 1 85 ? -6.476 -12.220 6.316 1.00 96.25 85 TRP A N 1
ATOM 632 C CA . TRP A 1 85 ? -7.391 -11.086 6.280 1.00 96.25 85 TRP A CA 1
ATOM 633 C C . TRP A 1 85 ? -6.765 -9.888 5.549 1.00 96.25 85 TRP A C 1
ATOM 635 O O . TRP A 1 85 ? -5.645 -9.464 5.847 1.00 96.25 85 TRP A O 1
ATOM 645 N N . MET A 1 86 ? -7.506 -9.310 4.599 1.00 97.50 86 MET A N 1
ATOM 646 C CA . MET A 1 86 ? -7.072 -8.138 3.843 1.00 97.50 86 MET A CA 1
ATOM 647 C C . MET A 1 86 ? -8.236 -7.236 3.435 1.00 97.50 86 MET A C 1
ATOM 649 O O . MET A 1 86 ? -9.364 -7.688 3.243 1.00 97.50 86 MET A O 1
ATOM 653 N N . ALA A 1 87 ? -7.928 -5.963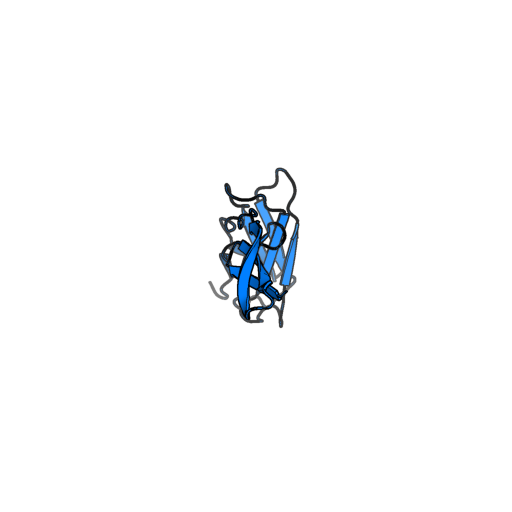 3.203 1.00 97.94 87 ALA A N 1
ATOM 654 C CA . ALA A 1 87 ? -8.850 -4.978 2.663 1.00 97.94 87 ALA A CA 1
ATOM 655 C C . ALA A 1 87 ? -8.169 -4.066 1.635 1.00 97.94 87 ALA A C 1
ATOM 657 O O . ALA A 1 87 ? -6.941 -3.933 1.583 1.00 97.94 87 ALA A O 1
ATOM 658 N N . LYS A 1 88 ? -8.989 -3.429 0.796 1.00 98.00 88 LYS A N 1
ATOM 659 C CA . LYS A 1 88 ? -8.550 -2.424 -0.175 1.00 98.00 88 LYS A CA 1
ATOM 660 C C . LYS A 1 88 ? -9.432 -1.192 -0.061 1.00 98.00 88 LYS A C 1
ATOM 662 O O . LYS A 1 88 ? -10.652 -1.321 0.001 1.00 98.00 88 LYS A O 1
ATOM 667 N N . VAL A 1 89 ? -8.816 -0.019 -0.099 1.00 98.44 89 VAL A N 1
ATOM 668 C CA . VAL A 1 89 ? -9.516 1.271 -0.124 1.00 98.44 89 VAL A CA 1
ATOM 669 C C . VAL A 1 89 ? -9.058 2.030 -1.358 1.00 98.44 89 VAL A C 1
ATOM 671 O O . VAL A 1 89 ? -7.858 2.152 -1.582 1.00 98.44 89 VAL A O 1
ATOM 674 N N . ARG A 1 90 ? -9.991 2.489 -2.196 1.00 97.88 90 ARG A N 1
ATOM 675 C CA . ARG A 1 90 ? -9.652 3.281 -3.387 1.00 97.88 90 ARG A CA 1
ATOM 676 C C . ARG A 1 90 ? -9.332 4.718 -2.991 1.00 97.88 90 ARG A C 1
ATOM 678 O O . ARG A 1 90 ? -9.944 5.245 -2.066 1.00 97.88 90 ARG A O 1
ATOM 685 N N . HIS A 1 91 ? -8.374 5.320 -3.687 1.00 96.44 91 HIS A N 1
ATOM 686 C CA . HIS A 1 91 ? -8.131 6.753 -3.596 1.00 96.44 91 HIS A CA 1
ATOM 687 C C . HIS A 1 91 ? -9.250 7.515 -4.316 1.00 96.44 91 HIS A C 1
ATOM 689 O O . HIS A 1 91 ? -9.810 7.022 -5.299 1.00 96.44 91 HIS A O 1
ATOM 695 N N . SER A 1 92 ? -9.554 8.710 -3.823 1.00 94.44 92 SER A N 1
ATOM 696 C CA . SER A 1 92 ? -10.443 9.671 -4.469 1.00 94.44 92 SER A CA 1
ATOM 697 C C . SER A 1 92 ? -9.777 11.037 -4.493 1.00 94.44 92 SER A C 1
ATOM 699 O O . SER A 1 92 ? -9.208 11.470 -3.486 1.00 94.44 92 SER A O 1
ATOM 701 N N . ASP A 1 93 ? -9.870 11.721 -5.630 1.00 89.94 93 ASP A N 1
ATOM 702 C CA . ASP A 1 93 ? -9.229 13.018 -5.828 1.00 89.94 93 ASP A CA 1
ATOM 703 C C . ASP A 1 93 ? -9.651 14.022 -4.745 1.00 89.94 93 ASP A C 1
ATOM 705 O O . ASP A 1 93 ? -10.794 14.047 -4.283 1.00 89.94 93 ASP A O 1
ATOM 709 N N . GLY A 1 94 ? -8.691 14.823 -4.281 1.00 91.19 94 GLY A N 1
ATOM 710 C CA . GLY A 1 94 ? -8.894 15.789 -3.196 1.00 91.19 94 GLY A CA 1
ATOM 711 C C . GLY A 1 94 ? -9.017 15.181 -1.792 1.00 91.19 94 GLY A C 1
ATOM 712 O O . GLY A 1 94 ? -9.114 15.925 -0.818 1.00 91.19 94 GLY A O 1
ATOM 713 N N . THR A 1 95 ? -8.979 13.851 -1.645 1.00 96.00 95 THR A N 1
ATOM 714 C CA . THR A 1 95 ? -9.103 13.187 -0.339 1.00 96.00 95 THR A CA 1
ATOM 715 C C . THR A 1 95 ? -7.732 12.901 0.274 1.00 96.00 95 THR A C 1
ATOM 717 O O . THR A 1 95 ? -6.940 12.123 -0.263 1.00 96.00 95 THR A O 1
ATOM 720 N N . THR A 1 96 ? -7.466 13.489 1.443 1.00 97.00 96 THR A N 1
ATOM 721 C CA . THR A 1 96 ? -6.180 13.379 2.160 1.00 97.00 96 THR A CA 1
ATOM 722 C C . THR A 1 96 ? -6.255 12.567 3.453 1.00 97.00 96 THR A C 1
ATOM 724 O O . THR A 1 96 ? -5.217 12.199 4.005 1.00 97.00 96 THR A O 1
ATOM 727 N N . ALA A 1 97 ? -7.458 12.259 3.940 1.00 98.19 97 ALA A N 1
ATOM 728 C CA . ALA A 1 97 ? -7.694 11.488 5.156 1.00 98.19 97 ALA A CA 1
ATOM 729 C C . ALA A 1 97 ? -8.620 10.305 4.864 1.00 98.19 97 ALA A C 1
ATOM 731 O O . ALA A 1 97 ? -9.642 10.451 4.197 1.00 98.19 97 ALA A O 1
ATOM 732 N N . TYR A 1 98 ? -8.256 9.137 5.381 1.00 98.56 98 TYR A N 1
ATOM 733 C CA . TYR A 1 98 ? -8.914 7.871 5.091 1.00 98.56 98 TYR A CA 1
ATOM 734 C C . TYR A 1 98 ? -9.239 7.123 6.371 1.00 98.56 98 TYR A C 1
ATOM 736 O O . TYR A 1 98 ? -8.576 7.276 7.401 1.00 98.56 98 TYR A O 1
ATOM 744 N N . SER A 1 99 ? -10.256 6.271 6.281 1.00 98.25 99 SER A N 1
ATOM 745 C CA . SER A 1 99 ? -10.556 5.313 7.329 1.00 98.25 99 SER A CA 1
ATOM 746 C C . SER A 1 99 ? -11.070 3.998 6.765 1.00 98.25 99 SER A C 1
ATOM 748 O O . SER A 1 99 ? -11.599 3.948 5.655 1.00 98.25 99 SER A O 1
ATOM 750 N N . TYR A 1 100 ? -10.903 2.934 7.541 1.00 98.12 100 TYR A N 1
ATOM 751 C CA . TYR A 1 100 ? -11.472 1.626 7.258 1.00 98.12 100 TYR A CA 1
ATOM 752 C C . TYR A 1 100 ? -11.858 0.954 8.568 1.00 98.12 100 TYR A C 1
ATOM 754 O O . TYR A 1 100 ? -11.066 0.927 9.508 1.00 98.12 100 TYR A O 1
ATOM 762 N N . THR A 1 101 ? -13.064 0.402 8.627 1.00 96.50 101 THR A N 1
ATOM 763 C CA . THR A 1 101 ? -13.568 -0.251 9.832 1.00 96.50 101 THR A CA 1
ATOM 764 C C . THR A 1 101 ? -13.511 -1.758 9.671 1.00 96.50 101 THR A C 1
ATOM 766 O O . THR A 1 101 ? -14.124 -2.328 8.769 1.00 96.50 101 THR A O 1
ATOM 769 N N . VAL A 1 102 ? -12.788 -2.410 10.573 1.00 94.81 102 VAL A N 1
ATOM 770 C CA . VAL A 1 102 ? -12.741 -3.863 10.687 1.00 94.81 102 VAL A CA 1
ATOM 771 C C . VAL A 1 102 ? -13.899 -4.288 11.586 1.00 94.81 102 VAL A C 1
ATOM 773 O O . VAL A 1 102 ? -13.933 -3.955 12.772 1.00 94.81 102 VAL A O 1
ATOM 776 N N . ALA A 1 103 ? -14.880 -4.973 10.991 1.00 89.31 103 ALA A N 1
ATOM 777 C CA . ALA A 1 103 ? -16.097 -5.412 11.673 1.00 89.31 103 ALA A CA 1
ATOM 778 C C . ALA A 1 103 ? -15.788 -6.258 12.915 1.00 89.31 103 ALA A C 1
ATOM 780 O O . ALA A 1 103 ? -14.793 -6.982 12.911 1.00 89.31 103 ALA A O 1
ATOM 781 N N . LYS A 1 104 ? -16.672 -6.150 13.925 1.00 72.12 104 LYS A N 1
ATOM 782 C CA . LYS A 1 104 ? -16.556 -6.673 15.301 1.00 72.12 104 LYS A CA 1
ATOM 783 C C . LYS A 1 104 ? -15.512 -7.778 15.440 1.00 72.12 104 LYS A C 1
ATOM 785 O O . LYS A 1 104 ? -15.723 -8.909 14.998 1.00 72.12 104 LYS A O 1
ATOM 790 N N . LYS A 1 105 ? -14.401 -7.419 16.074 1.00 77.50 105 LYS A N 1
ATOM 791 C CA . LYS A 1 105 ? -13.357 -8.343 16.498 1.00 77.50 105 LYS A CA 1
ATOM 792 C C . LYS A 1 105 ? -13.258 -8.309 18.019 1.00 77.50 105 LYS A C 1
ATOM 794 O O . LYS A 1 105 ? -13.866 -7.455 18.655 1.00 77.50 105 LYS A O 1
ATOM 799 N N . ASP A 1 106 ? -12.557 -9.277 18.586 1.00 84.06 106 ASP A N 1
ATOM 800 C CA . ASP A 1 106 ? -12.390 -9.404 20.027 1.00 84.06 106 ASP A CA 1
ATOM 801 C C . ASP A 1 106 ? -11.668 -8.162 20.601 1.00 84.06 106 ASP A C 1
ATOM 803 O O . ASP A 1 106 ? -10.496 -7.948 20.298 1.00 84.06 106 ASP A O 1
ATOM 807 N N . PRO A 1 107 ? -12.327 -7.319 21.418 1.00 80.06 107 PRO A N 1
ATOM 808 C CA . PRO A 1 107 ? -11.697 -6.125 21.983 1.00 80.06 107 PR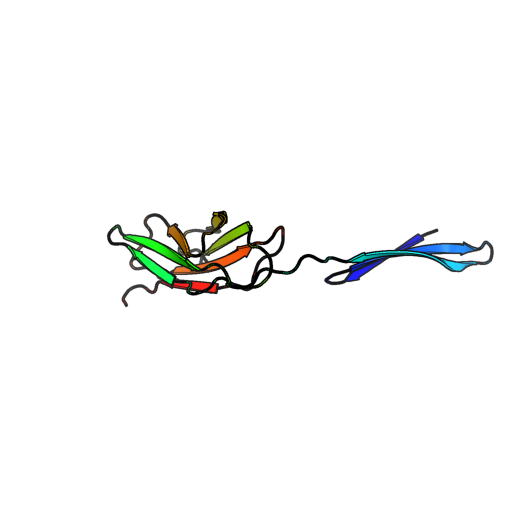O A CA 1
ATOM 809 C C . PRO A 1 107 ? -10.601 -6.456 23.010 1.00 80.06 107 PRO A C 1
ATOM 811 O O . PRO A 1 107 ? -9.812 -5.583 23.360 1.00 80.06 107 PRO A O 1
ATOM 814 N N . SER A 1 108 ? -10.536 -7.700 23.495 1.00 86.19 108 SER A N 1
ATOM 815 C CA . SER A 1 108 ? -9.459 -8.178 24.369 1.00 86.19 108 SER A CA 1
ATOM 816 C C . SER A 1 108 ? -8.209 -8.625 23.601 1.00 86.19 108 SER A C 1
ATOM 818 O O . SER A 1 108 ? -7.175 -8.903 24.207 1.00 86.19 108 SER A O 1
ATOM 820 N N . GLN A 1 109 ? -8.273 -8.641 22.269 1.00 89.94 109 GLN A N 1
ATOM 821 C CA . GLN A 1 109 ? -7.184 -9.046 21.396 1.00 89.94 109 GLN A CA 1
ATOM 822 C C . GLN A 1 109 ? -6.442 -7.825 20.834 1.00 89.94 109 GLN A C 1
ATOM 824 O O . GLN A 1 109 ? -7.036 -6.835 20.407 1.00 89.94 109 GLN A O 1
ATOM 829 N N . SER A 1 110 ? -5.112 -7.911 20.788 1.00 93.38 110 SER A N 1
ATOM 830 C CA . SER A 1 110 ? -4.273 -6.923 20.102 1.00 93.38 110 SER A CA 1
ATOM 831 C C . SER A 1 110 ? -4.201 -7.220 18.600 1.00 93.38 110 SER A C 1
ATOM 833 O O . SER A 1 110 ? -4.095 -8.383 18.200 1.00 93.38 110 SER A O 1
ATOM 835 N N . TYR A 1 111 ? -4.201 -6.171 17.778 1.00 94.75 111 TYR A N 1
ATOM 836 C CA . TYR A 1 111 ? -4.169 -6.247 16.313 1.00 94.75 111 TYR A CA 1
ATOM 837 C C . TYR A 1 111 ? -3.020 -5.418 15.732 1.00 94.75 111 TYR A C 1
ATOM 839 O O . TYR A 1 111 ? -2.823 -4.272 16.144 1.00 94.75 111 TYR A O 1
ATOM 847 N N . ARG A 1 112 ? -2.324 -5.941 14.709 1.00 97.12 112 ARG A N 1
ATOM 848 C CA . ARG A 1 112 ? -1.361 -5.172 13.895 1.00 97.12 112 ARG A CA 1
ATOM 849 C C . ARG A 1 112 ? -1.802 -5.153 12.442 1.00 97.12 112 ARG A C 1
ATOM 851 O O . ARG A 1 112 ? -1.583 -6.103 11.691 1.00 97.12 112 ARG A O 1
ATOM 858 N N . PHE A 1 113 ? -2.364 -4.023 12.029 1.00 98.06 113 PHE A N 1
ATOM 859 C CA . PHE A 1 113 ? -2.736 -3.784 10.642 1.00 98.06 113 PHE A CA 1
ATOM 860 C C . PHE A 1 113 ? -1.610 -3.072 9.907 1.00 98.06 113 PHE A C 1
ATOM 862 O O . PHE A 1 113 ? -1.145 -2.015 10.326 1.00 98.06 113 PHE A O 1
ATOM 869 N N . VAL A 1 114 ? -1.188 -3.626 8.779 1.00 98.75 114 VAL A N 1
ATOM 870 C CA . VAL A 1 114 ? -0.226 -2.991 7.884 1.00 98.75 114 VAL A CA 1
ATOM 871 C C . VAL A 1 114 ? -0.975 -2.287 6.768 1.00 98.75 114 VAL A C 1
ATOM 873 O O . VAL A 1 114 ? -1.751 -2.915 6.053 1.00 98.75 114 VAL A O 1
ATOM 876 N N . ILE A 1 115 ? -0.694 -1.000 6.582 1.00 98.81 115 ILE A N 1
ATOM 877 C CA . ILE A 1 115 ? -1.264 -0.164 5.527 1.00 98.81 115 ILE A CA 1
ATOM 878 C C . ILE A 1 115 ? -0.159 0.205 4.536 1.00 98.81 115 ILE A C 1
ATOM 880 O O . ILE A 1 115 ? 0.911 0.685 4.921 1.00 98.81 115 ILE A O 1
ATOM 884 N N . LYS A 1 116 ? -0.422 -0.017 3.247 1.00 98.75 116 LYS A N 1
ATOM 885 C CA . LYS A 1 116 ? 0.459 0.356 2.134 1.00 98.75 116 LYS A CA 1
ATOM 886 C C . LYS A 1 116 ? -0.303 1.178 1.106 1.00 98.75 116 LYS A C 1
ATOM 888 O O . LYS A 1 116 ? -1.376 0.761 0.672 1.00 98.75 116 LYS A O 1
ATOM 893 N N . ALA A 1 117 ? 0.269 2.301 0.680 1.00 98.62 117 ALA A N 1
ATOM 894 C CA . ALA A 1 117 ? -0.215 3.035 -0.485 1.00 98.62 117 ALA A CA 1
ATOM 895 C C . ALA A 1 117 ? 0.137 2.269 -1.769 1.00 98.62 117 ALA A C 1
ATOM 897 O O . ALA A 1 117 ? 1.160 1.581 -1.828 1.00 98.62 117 ALA A O 1
ATOM 898 N N . VAL A 1 118 ? -0.709 2.377 -2.789 1.00 97.81 118 VAL A N 1
ATOM 899 C CA . VAL A 1 118 ? -0.604 1.645 -4.057 1.00 97.81 118 VAL A CA 1
ATOM 900 C C . VAL A 1 118 ? -0.560 2.626 -5.222 1.00 97.81 118 VAL A C 1
ATOM 902 O O . VAL A 1 118 ? -1.369 3.545 -5.274 1.00 97.81 118 VAL A O 1
ATOM 905 N N . SER A 1 119 ? 0.358 2.397 -6.161 1.00 95.50 119 SER A N 1
ATOM 906 C CA . SER A 1 119 ? 0.432 3.086 -7.456 1.00 95.50 119 SER A CA 1
ATOM 907 C C . SER A 1 119 ? 0.677 2.025 -8.531 1.00 95.50 119 SER A C 1
ATOM 909 O O . SER A 1 119 ? 1.732 1.376 -8.545 1.00 95.50 119 SER A O 1
ATOM 911 N N . GLY A 1 120 ? -0.338 1.723 -9.342 1.00 91.19 120 GLY A N 1
ATOM 912 C CA . GLY A 1 120 ? -0.373 0.562 -10.225 1.00 91.19 120 GLY A CA 1
ATOM 913 C C . GLY A 1 120 ? -0.020 -0.753 -9.512 1.00 91.19 120 GLY A C 1
ATOM 914 O O . GLY A 1 120 ? -0.739 -1.260 -8.646 1.00 91.19 120 GLY A O 1
ATOM 915 N N . ARG A 1 121 ? 1.121 -1.347 -9.889 1.00 89.50 121 ARG A N 1
ATOM 916 C CA . ARG A 1 121 ? 1.627 -2.607 -9.303 1.00 89.50 121 ARG A CA 1
ATOM 917 C C . ARG A 1 121 ? 2.565 -2.399 -8.110 1.00 89.50 121 ARG A C 1
ATOM 919 O O . ARG A 1 121 ? 2.953 -3.376 -7.471 1.00 89.50 121 ARG A O 1
ATOM 926 N N . LEU A 1 122 ? 2.946 -1.158 -7.817 1.00 94.75 122 LEU A N 1
ATOM 927 C CA . LEU A 1 122 ? 3.885 -0.818 -6.754 1.00 94.75 122 LEU A CA 1
ATOM 928 C C . LEU A 1 122 ? 3.148 -0.560 -5.441 1.00 94.75 122 LEU A C 1
ATOM 930 O O . LEU A 1 122 ? 2.015 -0.083 -5.427 1.00 94.75 122 LEU A O 1
ATOM 934 N N . ASN A 1 123 ? 3.811 -0.875 -4.331 1.00 97.19 123 ASN A N 1
ATOM 935 C CA . ASN A 1 123 ? 3.304 -0.638 -2.984 1.00 97.19 123 ASN A CA 1
ATOM 936 C C . ASN A 1 123 ? 4.355 0.119 -2.183 1.00 97.19 123 ASN A C 1
ATOM 938 O O . ASN A 1 123 ? 5.533 -0.202 -2.313 1.00 97.19 123 ASN A O 1
ATOM 942 N N . SER A 1 124 ? 3.937 1.057 -1.340 1.00 98.31 124 SER A N 1
ATOM 943 C CA . SER A 1 124 ? 4.831 1.783 -0.440 1.00 98.31 124 SER A CA 1
ATOM 944 C C . SER A 1 124 ? 5.517 0.869 0.579 1.00 98.31 124 SER A C 1
ATOM 946 O O . SER A 1 124 ? 5.163 -0.305 0.754 1.00 98.31 124 SER A O 1
ATOM 948 N N . ASP A 1 125 ? 6.453 1.450 1.330 1.00 98.31 125 ASP A N 1
ATOM 949 C CA . ASP A 1 125 ? 6.882 0.847 2.592 1.00 98.31 125 ASP A CA 1
ATOM 950 C C . ASP A 1 125 ? 5.687 0.705 3.548 1.00 98.31 125 ASP A C 1
ATOM 952 O O . ASP A 1 125 ? 4.738 1.500 3.470 1.00 98.31 125 ASP A O 1
ATOM 956 N N . PRO A 1 126 ? 5.686 -0.337 4.398 1.00 98.50 126 PRO A N 1
ATOM 957 C CA . PRO A 1 126 ? 4.589 -0.595 5.318 1.00 98.50 126 PRO A CA 1
ATOM 958 C C . PRO A 1 126 ? 4.511 0.467 6.415 1.00 98.50 126 PRO A C 1
ATOM 960 O O . PRO A 1 126 ? 5.533 0.927 6.925 1.00 98.50 126 PRO A O 1
ATOM 963 N N . VAL A 1 127 ? 3.288 0.776 6.845 1.00 98.81 127 VAL A N 1
ATOM 964 C CA . VAL A 1 127 ? 3.030 1.458 8.118 1.00 98.81 127 VAL A CA 1
ATOM 965 C C . VAL A 1 127 ? 2.129 0.580 8.961 1.00 98.81 127 VAL A C 1
ATOM 967 O O . VAL A 1 127 ? 1.107 0.101 8.477 1.00 98.81 127 VAL A O 1
ATOM 970 N N . VAL A 1 128 ? 2.526 0.354 10.209 1.00 98.56 128 VAL A N 1
ATOM 971 C CA . VAL A 1 128 ? 1.762 -0.452 11.160 1.00 98.56 128 VAL A CA 1
ATOM 972 C C . VAL A 1 128 ? 0.835 0.467 11.950 1.00 98.56 128 VAL A C 1
ATOM 974 O O . VAL A 1 128 ? 1.297 1.388 12.617 1.00 98.56 128 VAL A O 1
ATOM 977 N N . ALA A 1 129 ? -0.462 0.193 11.876 1.00 97.94 129 ALA A N 1
ATOM 978 C CA . ALA A 1 129 ? -1.483 0.702 12.775 1.00 97.94 129 ALA A CA 1
ATOM 979 C C . ALA A 1 129 ? -1.795 -0.396 13.800 1.00 97.94 129 ALA A C 1
ATOM 981 O O . ALA A 1 129 ? -2.335 -1.449 13.453 1.00 97.94 129 ALA A O 1
ATOM 982 N N . GLU A 1 130 ? -1.414 -0.160 15.051 1.00 96.12 130 GLU A N 1
ATOM 983 C CA . GLU A 1 130 ? -1.540 -1.138 16.129 1.00 96.12 130 GLU A CA 1
ATOM 984 C C . GLU A 1 130 ? -2.640 -0.737 17.109 1.00 96.12 130 GLU A C 1
ATOM 986 O O . GLU A 1 130 ? -2.735 0.423 17.511 1.00 96.12 130 GLU A O 1
ATOM 991 N N . TYR A 1 131 ? -3.464 -1.716 17.477 1.00 93.88 131 TYR A N 1
ATOM 992 C CA . TYR A 1 131 ? -4.362 -1.643 18.621 1.00 93.88 131 TYR A CA 1
ATOM 993 C C . TYR A 1 131 ? -3.871 -2.641 19.666 1.00 93.88 131 TYR A C 1
ATOM 995 O O . TYR A 1 131 ? -3.713 -3.824 19.362 1.00 93.88 131 TYR A O 1
ATOM 1003 N N . THR A 1 132 ? -3.639 -2.169 20.887 1.00 92.12 132 THR A N 1
ATOM 1004 C CA . THR A 1 132 ? -3.248 -3.012 22.019 1.00 92.12 132 THR A CA 1
ATOM 1005 C C . THR A 1 132 ? -4.418 -3.109 22.986 1.00 92.12 132 THR A C 1
ATOM 1007 O O . THR A 1 132 ? -4.907 -2.083 23.455 1.00 92.12 132 THR A O 1
ATOM 1010 N N . ALA A 1 133 ? -4.849 -4.327 23.300 1.00 87.62 133 ALA A N 1
ATOM 1011 C CA . ALA A 1 133 ? -5.883 -4.540 24.302 1.00 87.62 133 ALA A CA 1
ATOM 1012 C C . ALA A 1 133 ? -5.382 -4.191 25.715 1.00 87.62 133 ALA A C 1
ATOM 1014 O O . ALA A 1 133 ? -4.209 -4.389 26.038 1.00 87.62 133 ALA A O 1
ATOM 1015 N N . GLY A 1 134 ? -6.281 -3.693 26.569 1.00 77.69 134 GLY A N 1
ATOM 1016 C CA . GLY A 1 134 ? -5.991 -3.431 27.985 1.00 77.69 134 GLY A CA 1
ATOM 1017 C C . GLY A 1 134 ? -5.142 -2.186 28.278 1.00 77.69 134 GLY A C 1
ATOM 1018 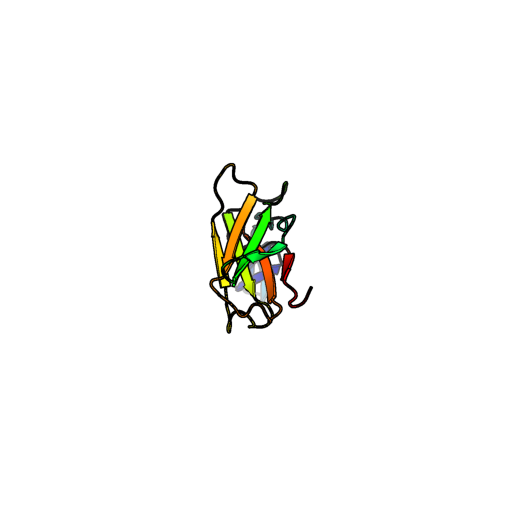O O . GLY A 1 134 ? -4.616 -2.075 29.385 1.00 77.69 134 GLY A O 1
ATOM 1019 N N . LYS A 1 135 ? -5.000 -1.268 27.315 1.00 60.56 135 LYS A N 1
ATOM 1020 C CA . LYS A 1 135 ? -4.444 0.078 27.516 1.00 60.56 135 LYS A CA 1
ATOM 1021 C C . LYS A 1 135 ? -5.519 1.153 27.450 1.00 60.56 135 LYS A C 1
ATOM 1023 O O . LYS A 1 135 ? -6.486 0.962 26.681 1.00 60.56 135 LYS A O 1
#

Sequence (135 aa):
MFTGVTVRDDTLSFQAYTTTKGGSTELYDAYSIKKTAAKPNKVENAKATLTADGQVKLTWNAPGTGAAVEGYRIYEQNDAAGPNWMAKVRHSDGTTAYSYTVAKKDPSQSYRFVIKAVSGRLNSDPVVAEYTAGK

Foldseek 3Di:
DDWDWDDDPFKIKIWDWDADPVGDIDTDDIDMDGHPDWAAAFWAPWAWDQDPQQKIKIKTFGDPDDGDFQWKKKFWDPCQLHPGDIDIGGDDPPGGMDMDISPHGDLQDKIWMWMWTDDPPHTHDTDTHIDHHPD

Secondary structure (DSSP, 8-state):
-EEEEEE-SSEEEEEEEEE-TTS-EEEEEEEEEE--PPPPPPPEEEEEEE-TTS-EEEEEEPPSSSSPP-EEEEEESSSTTSTT-EEEEE--TT--EEEEEE-S--TTS-EEEEEEEEETTEEPPPEEEEE-TT-

pLDDT: mean 93.53, std 6.07, range [60.56, 98.81]